Protein AF-A0A351CJH4-F1 (afdb_monomer_lite)

pLDDT: mean 96.65, std 1.33, range [90.81, 98.06]

Structure (mmCIF, N/CA/C/O backbone):
data_AF-A0A351CJH4-F1
#
_entry.id   AF-A0A351CJH4-F1
#
loop_
_atom_site.group_PDB
_atom_site.id
_atom_site.type_symbol
_atom_site.label_atom_id
_atom_site.label_alt_id
_atom_site.label_comp_id
_atom_site.label_asym_id
_atom_site.label_entity_id
_atom_site.label_seq_id
_atom_site.pdbx_PDB_ins_code
_atom_site.Cartn_x
_atom_site.Cartn_y
_atom_site.Cartn_z
_atom_site.occupancy
_atom_site.B_iso_or_equiv
_atom_site.auth_seq_id
_atom_site.auth_comp_id
_atom_site.auth_asym_id
_atom_site.auth_atom_id
_atom_site.pdbx_PDB_model_num
ATOM 1 N N . MET A 1 1 ? -4.036 0.383 11.114 1.00 90.81 1 MET A N 1
ATOM 2 C CA . MET A 1 1 ? -4.467 1.418 10.144 1.00 90.81 1 MET A CA 1
ATOM 3 C C . MET A 1 1 ? -4.480 0.807 8.752 1.00 90.81 1 MET A C 1
ATOM 5 O O . MET A 1 1 ? -3.900 -0.260 8.589 1.00 90.81 1 MET A O 1
ATOM 9 N N . LYS A 1 2 ? -5.138 1.430 7.777 1.00 96.94 2 LYS A N 1
ATOM 10 C CA . LYS A 1 2 ? -5.103 1.033 6.366 1.00 96.94 2 LYS A CA 1
ATOM 11 C C . LYS A 1 2 ? -4.120 1.922 5.615 1.00 96.94 2 LYS A C 1
ATOM 13 O O . LYS A 1 2 ? -4.374 3.115 5.445 1.00 96.94 2 LYS A O 1
ATOM 18 N N . LEU A 1 3 ? -3.003 1.343 5.192 1.00 97.94 3 LEU A N 1
ATOM 19 C CA . LEU A 1 3 ? -1.939 2.038 4.480 1.00 97.94 3 LEU A CA 1
ATOM 20 C C . LEU A 1 3 ? -1.981 1.650 3.003 1.00 97.94 3 LEU A C 1
ATOM 22 O O . LEU A 1 3 ? -1.925 0.468 2.671 1.00 97.94 3 LEU A O 1
ATOM 26 N N . VAL A 1 4 ? -2.052 2.643 2.120 1.00 98.00 4 VAL A N 1
ATOM 27 C CA . VAL A 1 4 ? -1.835 2.456 0.680 1.00 98.00 4 VAL A CA 1
ATOM 28 C C . VAL A 1 4 ? -0.468 3.023 0.332 1.00 98.00 4 VAL A C 1
ATOM 30 O O . VAL A 1 4 ? -0.179 4.170 0.670 1.00 98.00 4 VAL A O 1
ATOM 33 N N . ILE A 1 5 ? 0.376 2.213 -0.302 1.00 98.06 5 ILE A N 1
ATOM 34 C CA . ILE A 1 5 ? 1.780 2.550 -0.558 1.00 98.06 5 ILE A CA 1
ATOM 35 C C . ILE A 1 5 ? 2.107 2.314 -2.037 1.00 98.06 5 ILE A C 1
ATOM 37 O O . ILE A 1 5 ? 1.631 1.337 -2.6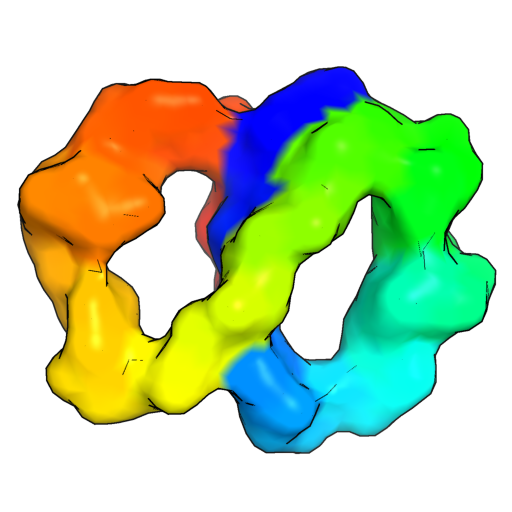15 1.00 98.06 5 ILE A O 1
ATOM 41 N N . ASP A 1 6 ? 2.901 3.192 -2.646 1.00 97.75 6 ASP A N 1
ATOM 42 C CA . ASP A 1 6 ? 3.508 2.935 -3.956 1.00 97.75 6 ASP A CA 1
ATOM 43 C C . ASP A 1 6 ? 4.419 1.695 -3.881 1.00 97.75 6 ASP A C 1
ATOM 45 O O . ASP A 1 6 ? 5.283 1.587 -3.009 1.00 97.75 6 ASP A O 1
ATOM 49 N N . ASP A 1 7 ? 4.238 0.741 -4.789 1.00 96.81 7 ASP A N 1
ATOM 50 C CA . ASP A 1 7 ? 5.033 -0.487 -4.837 1.00 96.81 7 ASP A CA 1
ATOM 51 C C . ASP A 1 7 ? 6.532 -0.256 -5.107 1.00 96.81 7 ASP A C 1
ATOM 53 O O . ASP A 1 7 ? 7.348 -1.130 -4.803 1.00 96.81 7 ASP A O 1
ATOM 57 N N . ALA A 1 8 ? 6.913 0.928 -5.592 1.00 97.44 8 ALA A N 1
ATOM 58 C CA . ALA A 1 8 ? 8.300 1.343 -5.758 1.00 97.44 8 ALA A CA 1
ATOM 59 C C . ALA A 1 8 ? 8.974 1.805 -4.449 1.00 97.44 8 ALA A C 1
ATOM 61 O O . ALA A 1 8 ? 10.196 1.985 -4.419 1.00 97.44 8 ALA A O 1
ATOM 62 N N . CYS A 1 9 ? 8.222 1.993 -3.357 1.00 95.62 9 CYS A N 1
ATOM 63 C CA . CYS A 1 9 ? 8.780 2.386 -2.065 1.00 95.62 9 CYS A CA 1
ATOM 64 C C . CYS A 1 9 ? 9.667 1.272 -1.483 1.00 95.62 9 CYS A C 1
ATOM 66 O O . CYS A 1 9 ? 9.215 0.172 -1.173 1.00 95.62 9 CYS A O 1
ATOM 68 N N . PHE A 1 10 ? 10.955 1.549 -1.286 1.00 96.31 10 PHE A N 1
ATOM 69 C CA . PHE A 1 10 ? 11.890 0.541 -0.789 1.00 96.31 10 PHE A CA 1
ATOM 70 C C . PHE A 1 10 ? 11.477 -0.012 0.587 1.00 96.31 10 PHE A C 1
ATOM 72 O O . PHE A 1 10 ? 11.212 0.749 1.515 1.00 96.31 10 PHE A O 1
ATOM 79 N N . ALA A 1 11 ? 11.475 -1.344 0.716 1.00 96.12 11 ALA A N 1
ATOM 80 C CA . ALA A 1 11 ? 11.209 -2.073 1.960 1.00 96.12 11 ALA A CA 1
ATOM 81 C C . ALA A 1 11 ? 9.890 -1.696 2.670 1.00 96.12 11 ALA A C 1
ATOM 83 O O . ALA A 1 11 ? 9.793 -1.847 3.890 1.00 96.12 11 ALA A O 1
ATOM 84 N N . TYR A 1 12 ? 8.868 -1.241 1.926 1.00 95.94 12 TYR A N 1
ATOM 85 C CA . TYR A 1 12 ? 7.592 -0.802 2.507 1.00 95.94 12 TYR A CA 1
ATOM 86 C C . TYR A 1 12 ? 6.969 -1.853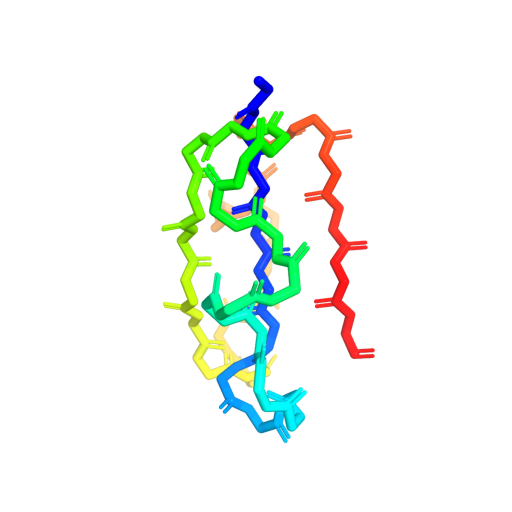 3.433 1.00 95.94 12 TYR A C 1
ATOM 88 O O . TYR A 1 12 ? 6.379 -1.513 4.452 1.00 95.94 12 TYR A O 1
ATOM 96 N N . GLU A 1 13 ? 7.118 -3.134 3.107 1.00 94.44 13 GLU A N 1
ATOM 97 C CA . GLU A 1 13 ? 6.518 -4.212 3.882 1.00 94.44 13 GLU A CA 1
ATOM 98 C C .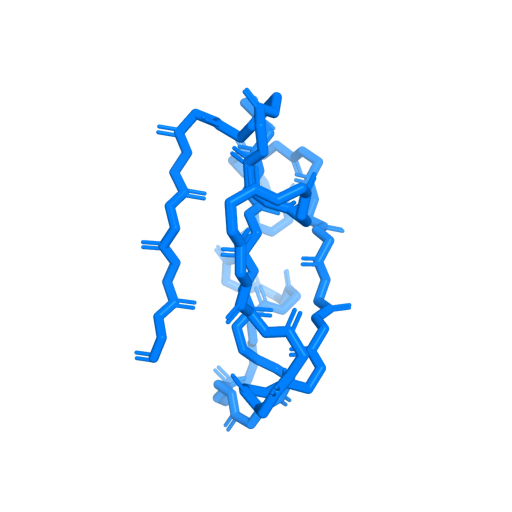 GLU A 1 13 ? 7.184 -4.310 5.255 1.00 94.44 13 GLU A C 1
ATOM 100 O O . GLU A 1 13 ? 6.508 -4.184 6.267 1.00 94.44 13 GLU A O 1
ATOM 105 N N . SER A 1 14 ? 8.515 -4.410 5.303 1.00 95.94 14 SER A N 1
ATOM 106 C CA . SER A 1 14 ? 9.273 -4.515 6.556 1.00 95.94 14 SER A CA 1
ATOM 107 C C . SER A 1 14 ? 9.183 -3.268 7.433 1.00 95.94 14 SER A C 1
ATOM 109 O O . SER A 1 14 ? 9.278 -3.374 8.651 1.00 95.94 14 SER A O 1
ATOM 111 N N . ILE A 1 15 ? 9.038 -2.088 6.826 1.00 95.81 15 ILE A N 1
ATOM 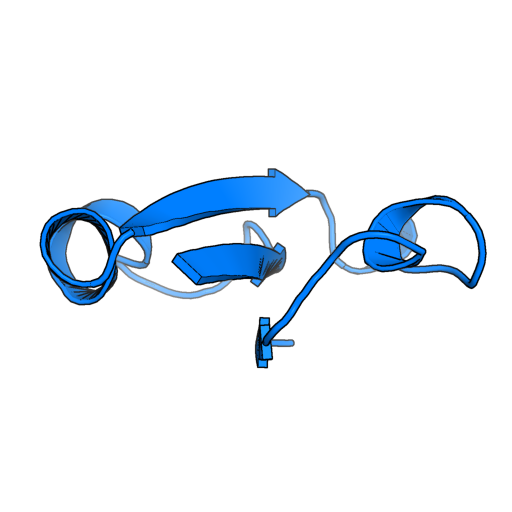112 C CA . ILE A 1 15 ? 8.946 -0.824 7.563 1.00 95.81 15 ILE A CA 1
ATOM 113 C C . ILE A 1 15 ? 7.530 -0.622 8.108 1.00 95.81 15 ILE A C 1
ATOM 115 O O . ILE A 1 15 ? 7.382 -0.137 9.228 1.00 95.81 15 ILE A O 1
ATOM 119 N N . PHE A 1 16 ? 6.493 -0.963 7.333 1.00 96.38 16 PHE A N 1
ATOM 120 C CA . PHE A 1 16 ? 5.123 -0.545 7.636 1.00 96.38 16 PHE A CA 1
ATOM 121 C C . PHE A 1 16 ? 4.167 -1.650 8.095 1.00 96.38 16 PHE A C 1
ATOM 123 O O . PHE A 1 16 ? 3.092 -1.323 8.603 1.00 96.38 16 PHE A O 1
ATOM 130 N N . SER A 1 17 ? 4.540 -2.931 7.995 1.00 94.94 17 SER A N 1
ATOM 131 C CA . SER A 1 17 ? 3.672 -4.056 8.380 1.00 94.94 17 SER A CA 1
ATOM 132 C C . SER A 1 17 ? 3.237 -4.029 9.846 1.00 94.94 17 SER A C 1
ATOM 134 O O . SER A 1 17 ? 2.160 -4.513 10.179 1.00 94.94 17 SER A O 1
ATOM 136 N N . GLU A 1 18 ? 4.047 -3.455 10.739 1.00 96.69 18 GLU A N 1
ATOM 137 C CA . GLU A 1 18 ? 3.720 -3.364 12.169 1.00 96.69 18 GLU A CA 1
ATOM 138 C C . GLU A 1 18 ? 2.709 -2.247 12.489 1.00 96.69 18 GLU A C 1
ATOM 140 O O . GLU A 1 18 ? 2.070 -2.267 13.541 1.00 96.69 18 GLU A O 1
ATOM 145 N 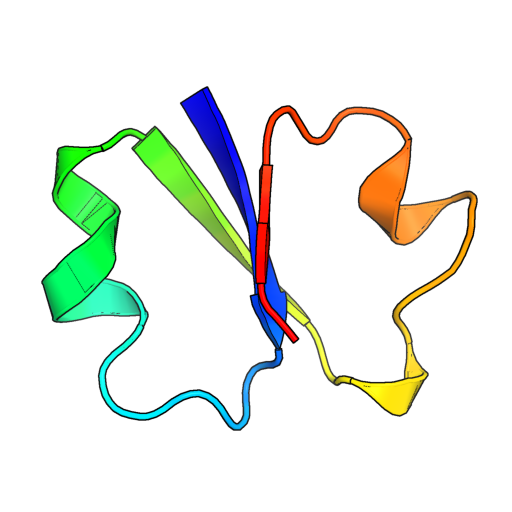N . PHE A 1 19 ? 2.510 -1.286 11.579 1.00 95.38 19 PHE A N 1
ATOM 146 C CA . PHE A 1 19 ? 1.605 -0.147 11.788 1.00 95.38 19 PHE A CA 1
ATOM 147 C C . PHE A 1 19 ? 0.179 -0.397 11.260 1.00 95.38 19 PHE A C 1
ATOM 149 O O . PHE A 1 19 ? -0.752 0.376 11.541 1.00 95.38 19 PHE A O 1
ATOM 156 N N . GLY A 1 20 ? -0.038 -1.483 10.515 1.00 95.12 20 GLY A N 1
ATOM 157 C CA . GLY A 1 20 ? -1.362 -1.862 10.040 1.00 95.12 20 GLY A CA 1
ATOM 158 C C . GLY A 1 20 ? -1.379 -2.718 8.781 1.00 95.12 20 GLY A C 1
ATOM 159 O O . GLY A 1 20 ? -0.402 -3.358 8.414 1.00 95.12 20 GLY A O 1
ATOM 160 N N . GLU A 1 21 ? -2.534 -2.717 8.120 1.00 97.00 21 GLU A N 1
ATOM 161 C CA . GLU A 1 21 ? -2.736 -3.395 6.846 1.00 97.00 21 GLU A CA 1
ATOM 162 C C . GLU A 1 21 ? -2.069 -2.581 5.737 1.00 97.00 21 GLU A C 1
ATOM 164 O O . GLU A 1 21 ? -2.483 -1.454 5.448 1.00 97.00 21 GLU A O 1
ATOM 169 N N . VAL A 1 22 ? -1.034 -3.160 5.130 1.00 96.94 22 VAL A N 1
ATOM 170 C CA . VAL A 1 22 ? -0.306 -2.561 4.013 1.00 96.94 22 VAL A CA 1
ATOM 171 C C . VAL A 1 22 ? -0.870 -3.079 2.698 1.00 96.94 22 VAL A C 1
ATOM 173 O O . VAL A 1 22 ? -0.883 -4.281 2.436 1.00 96.94 22 VAL A O 1
ATOM 176 N N . ARG A 1 23 ? -1.294 -2.153 1.841 1.00 97.19 23 ARG A N 1
ATOM 177 C CA . ARG A 1 23 ? -1.708 -2.418 0.467 1.00 97.19 23 ARG A CA 1
ATOM 178 C C . ARG A 1 23 ? -0.795 -1.664 -0.493 1.00 97.19 23 ARG A C 1
ATOM 180 O O . ARG A 1 23 ? -0.998 -0.477 -0.744 1.00 97.19 23 ARG A O 1
ATOM 187 N N . ALA A 1 24 ? 0.183 -2.368 -1.049 1.00 97.50 24 ALA A N 1
ATOM 18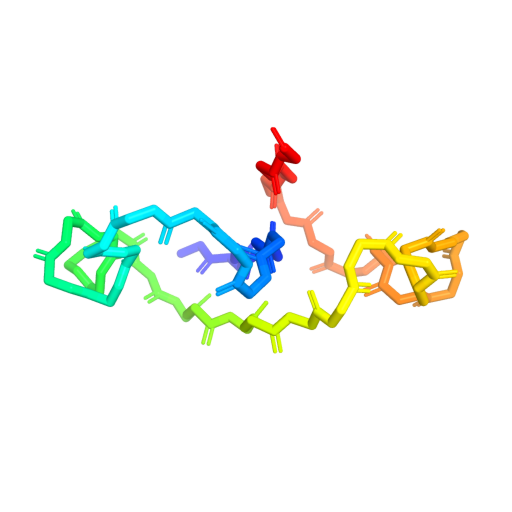8 C CA . ALA A 1 24 ? 1.032 -1.821 -2.097 1.00 97.50 24 ALA A CA 1
ATOM 189 C C . ALA A 1 24 ? 0.318 -1.843 -3.458 1.00 97.50 24 ALA A C 1
ATOM 191 O O . ALA A 1 24 ? -0.310 -2.845 -3.813 1.00 97.50 24 ALA A O 1
ATOM 192 N N . ILE A 1 25 ? 0.391 -0.742 -4.205 1.00 97.75 25 ILE A N 1
ATOM 193 C CA . ILE A 1 25 ? -0.128 -0.622 -5.573 1.00 97.75 25 ILE A CA 1
ATOM 194 C C . ILE A 1 25 ? 0.856 0.164 -6.446 1.00 97.75 25 ILE A C 1
ATOM 196 O O . ILE A 1 25 ? 1.540 1.040 -5.923 1.00 97.75 25 ILE A O 1
ATOM 200 N N . PRO A 1 26 ? 0.899 -0.073 -7.769 1.00 98.06 26 PRO A N 1
ATOM 201 C CA . PRO A 1 26 ? 1.702 0.749 -8.665 1.00 98.06 26 PRO A CA 1
ATOM 202 C C . PRO A 1 26 ? 1.339 2.228 -8.534 1.00 98.06 26 PRO A C 1
ATOM 204 O O . PRO A 1 26 ? 0.155 2.571 -8.602 1.00 98.06 26 PRO A O 1
ATOM 207 N N . GLY A 1 27 ? 2.330 3.120 -8.441 1.00 97.25 27 GLY A N 1
ATOM 208 C CA . GLY A 1 27 ? 2.097 4.567 -8.321 1.00 97.25 27 GLY A CA 1
ATOM 209 C C . GLY A 1 27 ? 1.136 5.151 -9.362 1.00 97.25 27 GLY A C 1
ATOM 210 O O . GLY A 1 27 ? 0.301 6.007 -9.070 1.00 97.25 27 GLY A O 1
ATOM 211 N N . ARG A 1 28 ? 1.176 4.615 -10.589 1.00 97.19 28 ARG A N 1
ATOM 212 C CA . ARG A 1 28 ? 0.280 5.007 -11.694 1.00 97.19 28 ARG A CA 1
ATOM 213 C C . ARG A 1 28 ? -1.198 4.655 -11.466 1.00 97.19 28 ARG A C 1
ATOM 215 O O . ARG A 1 28 ? -2.064 5.256 -12.095 1.00 97.19 28 ARG A O 1
ATOM 222 N N . ASP A 1 29 ? -1.477 3.697 -10.585 1.00 98.06 29 ASP A N 1
ATOM 223 C CA . ASP A 1 29 ? -2.823 3.220 -10.257 1.00 98.06 29 ASP A CA 1
ATOM 224 C C . ASP A 1 29 ? -3.393 3.911 -9.002 1.00 98.06 29 ASP A C 1
ATOM 226 O O . ASP A 1 29 ? -4.541 3.667 -8.602 1.00 98.06 29 ASP A O 1
ATOM 230 N N . ILE A 1 30 ? -2.634 4.828 -8.392 1.00 97.69 30 ILE A N 1
ATOM 231 C CA . ILE A 1 30 ? -3.092 5.666 -7.282 1.00 97.69 30 ILE A CA 1
ATOM 232 C C . ILE A 1 30 ? -4.102 6.690 -7.808 1.00 97.69 30 ILE A C 1
ATOM 234 O O . ILE A 1 30 ? -3.809 7.556 -8.629 1.00 97.69 30 ILE A O 1
ATOM 238 N N . ASN A 1 31 ? -5.343 6.582 -7.341 1.00 97.62 31 ASN A N 1
ATOM 239 C CA . ASN A 1 31 ? -6.455 7.434 -7.734 1.00 97.62 31 ASN A CA 1
ATOM 240 C C . ASN A 1 31 ? -7.525 7.464 -6.631 1.00 97.62 31 ASN A C 1
ATOM 242 O O . ASN A 1 31 ? -7.481 6.695 -5.673 1.00 97.62 31 ASN A O 1
ATOM 246 N N . LYS A 1 32 ? -8.547 8.317 -6.792 1.00 97.56 32 LYS A N 1
ATOM 247 C CA . LYS A 1 32 ? -9.630 8.500 -5.802 1.00 97.56 32 LYS A CA 1
ATOM 248 C C . LYS A 1 32 ? -10.306 7.201 -5.347 1.00 97.56 32 LYS A C 1
ATOM 250 O O . LYS A 1 32 ? -10.808 7.153 -4.230 1.00 97.56 32 LYS A O 1
ATOM 255 N N . LYS A 1 33 ? -10.380 6.176 -6.202 1.00 97.56 33 LYS A N 1
ATOM 256 C CA . LYS A 1 33 ? -10.988 4.886 -5.851 1.00 97.56 33 LYS A CA 1
ATOM 257 C C . LYS A 1 33 ? -10.021 4.002 -5.071 1.00 97.56 33 LYS A C 1
ATOM 259 O O . LYS A 1 33 ? -10.457 3.364 -4.120 1.00 97.56 33 LYS A O 1
ATOM 264 N N . SER A 1 34 ? -8.745 3.954 -5.455 1.00 96.12 34 SER A N 1
ATOM 265 C CA . SER A 1 34 ? -7.764 3.083 -4.796 1.00 96.12 34 SER A CA 1
ATOM 266 C C . SER A 1 34 ? -7.400 3.546 -3.384 1.00 96.12 34 SER A C 1
ATOM 268 O O . SER A 1 34 ? -7.092 2.697 -2.553 1.00 96.12 34 SER A O 1
ATOM 270 N N . ILE A 1 35 ? -7.538 4.843 -3.083 1.00 96.75 35 ILE A N 1
ATOM 271 C CA . ILE A 1 35 ? -7.256 5.415 -1.751 1.00 96.75 35 ILE A CA 1
ATOM 272 C C . ILE A 1 35 ? -8.507 5.691 -0.903 1.00 96.75 35 ILE A C 1
ATOM 274 O O . ILE A 1 35 ? -8.394 6.257 0.177 1.00 96.75 35 ILE A O 1
ATOM 278 N N . LYS A 1 36 ? -9.708 5.340 -1.389 1.00 96.94 36 LYS A N 1
ATOM 279 C CA . LYS A 1 36 ? -10.986 5.768 -0.789 1.00 96.94 36 LYS A CA 1
ATOM 280 C C . LYS A 1 36 ? -11.114 5.417 0.698 1.00 96.94 36 LYS A C 1
ATOM 282 O O . LYS A 1 36 ? -11.662 6.208 1.457 1.00 96.94 36 LYS A O 1
ATOM 287 N N . ASP A 1 37 ? -10.618 4.242 1.071 1.00 96.25 37 ASP A N 1
ATOM 288 C CA . ASP A 1 37 ? -10.710 3.697 2.426 1.00 96.25 37 ASP A CA 1
ATOM 289 C C . ASP A 1 37 ? -9.339 3.664 3.130 1.00 96.25 37 ASP A C 1
ATOM 291 O O . ASP A 1 37 ? -9.165 2.913 4.089 1.00 96.25 37 ASP A O 1
ATOM 295 N N . ALA A 1 38 ? -8.350 4.409 2.621 1.00 96.94 38 ALA A N 1
ATOM 296 C CA . ALA A 1 38 ? -7.016 4.494 3.207 1.00 96.94 38 ALA A CA 1
ATOM 297 C C . ALA A 1 38 ? -6.975 5.553 4.315 1.00 96.94 38 ALA A C 1
ATOM 299 O O . ALA A 1 38 ? -7.481 6.660 4.137 1.00 96.94 38 ALA A O 1
ATOM 300 N N . ASP A 1 39 ? -6.318 5.229 5.427 1.00 98.00 39 ASP A N 1
ATOM 301 C CA . ASP A 1 39 ? -6.017 6.196 6.487 1.00 98.00 39 ASP A CA 1
ATOM 302 C C . ASP A 1 39 ? -4.746 6.992 6.145 1.00 98.00 39 ASP A C 1
ATOM 304 O O . ASP A 1 39 ? -4.630 8.174 6.467 1.00 98.00 39 ASP A O 1
ATOM 308 N N . VAL A 1 40 ? -3.785 6.331 5.486 1.00 97.25 40 VAL A N 1
ATOM 309 C CA . VAL A 1 40 ? -2.476 6.883 5.116 1.00 97.25 40 VAL A CA 1
ATOM 310 C C . VAL A 1 40 ? -2.143 6.498 3.677 1.00 97.25 40 VAL A C 1
ATOM 312 O O . VAL A 1 40 ? -2.310 5.344 3.277 1.00 97.25 40 VAL A O 1
ATOM 315 N N . LEU A 1 41 ? -1.642 7.471 2.917 1.00 97.38 41 LEU A N 1
ATOM 316 C CA . LEU A 1 41 ? -1.100 7.294 1.573 1.00 97.38 41 LEU A CA 1
ATOM 317 C C . LEU A 1 41 ? 0.398 7.623 1.582 1.00 97.38 41 LEU A C 1
ATOM 319 O O . LEU A 1 41 ? 0.780 8.696 2.048 1.00 97.38 41 LEU A O 1
ATOM 323 N N . ILE A 1 42 ? 1.218 6.725 1.040 1.00 96.38 42 ILE A N 1
ATOM 324 C CA . ILE A 1 42 ? 2.660 6.908 0.832 1.00 96.38 42 ILE A CA 1
ATOM 325 C C . ILE A 1 42 ? 2.934 6.732 -0.666 1.00 96.38 42 ILE A C 1
ATOM 327 O O . ILE A 1 42 ? 2.543 5.714 -1.235 1.00 96.38 42 ILE A O 1
ATOM 331 N N . VAL A 1 43 ? 3.552 7.731 -1.301 1.00 94.25 43 VAL A N 1
ATOM 332 C CA . VAL A 1 43 ? 3.846 7.771 -2.747 1.00 94.25 43 VAL A CA 1
ATOM 333 C C . VAL A 1 43 ? 5.330 7.929 -3.011 1.00 94.25 43 VAL A C 1
ATOM 335 O O . VAL A 1 43 ? 5.974 8.666 -2.231 1.00 94.25 43 VAL A O 1
#

Secondary structure (DSSP, 8-state):
-EEEEETTSTTHHHHHTTTSEEEEE-GGG-STTTTTT-SEEE-

Foldseek 3Di:
DAEEEAPPPPPCCVVCVVVDHYDYDHPVPDDCVVCVPHPYYYD

Radius of gyration: 9.43 Å; chains: 1; bounding box: 23×13×24 Å

Sequence (43 aa):
MKLVIDDACFAYESIFSEFGEVRAIPGRDINKKSIKDADVLIV